Protein AF-A0A2D7PET5-F1 (afdb_monomer_lite)

Secondary structure (DSSP, 8-state):
-PPEEE--SSEEEEE-TTS-EEEEEETT-EEEEEEE-SSEEEEEESSS--EEEEEGGG---------S----S--PPPPPP-

Structure (mmCIF, N/CA/C/O backbone):
data_AF-A0A2D7PET5-F1
#
_entry.id   AF-A0A2D7PET5-F1
#
loop_
_atom_site.group_PDB
_atom_site.id
_atom_site.type_symbol
_atom_site.label_atom_id
_atom_site.label_alt_id
_atom_site.label_comp_id
_atom_site.label_asym_id
_atom_site.label_entity_id
_atom_site.label_seq_id
_atom_site.pdbx_PDB_ins_code
_atom_site.Cartn_x
_atom_site.Cartn_y
_atom_site.Cartn_z
_atom_site.occupancy
_atom_site.B_iso_or_equiv
_atom_site.auth_seq_id
_atom_site.auth_comp_id
_atom_site.auth_asym_id
_atom_site.auth_atom_id
_atom_site.pdbx_PDB_model_num
ATOM 1 N N . MET A 1 1 ? 6.746 12.945 -15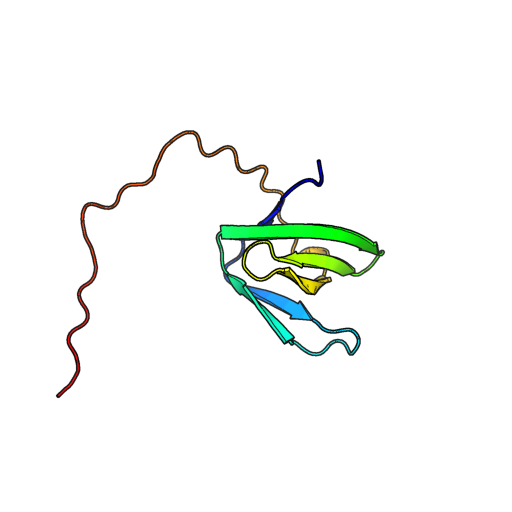.366 1.00 47.34 1 MET A N 1
ATOM 2 C CA . MET A 1 1 ? 5.851 11.791 -15.106 1.00 47.34 1 MET A CA 1
ATOM 3 C C . MET A 1 1 ? 5.920 11.434 -13.628 1.00 47.34 1 MET A C 1
ATOM 5 O O . MET A 1 1 ? 7.020 11.248 -13.126 1.00 47.34 1 MET A O 1
ATOM 9 N N . SER A 1 2 ? 4.786 11.381 -12.922 1.00 61.06 2 SER A N 1
ATOM 10 C CA . SER A 1 2 ? 4.762 10.894 -11.532 1.00 61.06 2 SER A CA 1
ATOM 11 C C . SER A 1 2 ? 5.179 9.421 -11.505 1.00 61.06 2 SER A C 1
ATOM 13 O O . SER A 1 2 ? 4.687 8.626 -12.309 1.00 61.06 2 SER A O 1
ATOM 15 N N . SER A 1 3 ? 6.108 9.059 -10.622 1.00 73.50 3 SER A N 1
ATOM 16 C CA . SER A 1 3 ? 6.542 7.676 -10.453 1.00 73.50 3 SER A CA 1
ATOM 17 C C . SER A 1 3 ? 5.391 6.830 -9.903 1.00 73.50 3 SER A C 1
ATOM 19 O O . SER A 1 3 ? 4.850 7.108 -8.831 1.00 73.50 3 SER A O 1
ATOM 21 N N . LYS A 1 4 ? 5.012 5.786 -10.647 1.00 83.44 4 LYS A N 1
ATOM 22 C CA . LYS A 1 4 ? 4.066 4.765 -10.186 1.00 83.44 4 LYS A CA 1
ATOM 23 C C . LYS A 1 4 ? 4.805 3.748 -9.316 1.00 83.44 4 LYS A C 1
ATOM 25 O O . LYS A 1 4 ? 5.906 3.319 -9.655 1.00 83.44 4 LYS A O 1
ATOM 30 N N . TYR A 1 5 ? 4.190 3.374 -8.205 1.00 86.19 5 TYR A N 1
ATOM 31 C CA . TYR A 1 5 ? 4.678 2.384 -7.252 1.00 86.19 5 TYR A CA 1
ATOM 32 C C . TYR A 1 5 ? 3.717 1.206 -7.216 1.00 86.19 5 TYR A C 1
ATOM 34 O O . TYR A 1 5 ? 2.521 1.387 -7.422 1.00 86.19 5 TYR A O 1
ATOM 42 N N . THR A 1 6 ? 4.234 0.019 -6.916 1.00 85.88 6 THR A N 1
ATOM 43 C CA . THR A 1 6 ? 3.431 -1.203 -6.801 1.00 85.88 6 THR A CA 1
ATOM 44 C C . THR A 1 6 ? 3.493 -1.709 -5.373 1.00 85.88 6 THR A C 1
ATOM 46 O O . THR A 1 6 ? 4.561 -1.727 -4.755 1.00 85.88 6 THR A O 1
ATOM 49 N N . HIS A 1 7 ? 2.349 -2.116 -4.837 1.00 85.81 7 HIS A N 1
ATOM 50 C CA . HIS A 1 7 ? 2.274 -2.747 -3.539 1.00 85.81 7 HIS A CA 1
ATOM 51 C C . HIS A 1 7 ? 2.756 -4.209 -3.597 1.00 85.81 7 HIS A C 1
ATOM 53 O O . HIS A 1 7 ? 2.293 -4.977 -4.431 1.00 85.81 7 HIS A O 1
ATOM 59 N N . ASN A 1 8 ? 3.666 -4.606 -2.700 1.00 8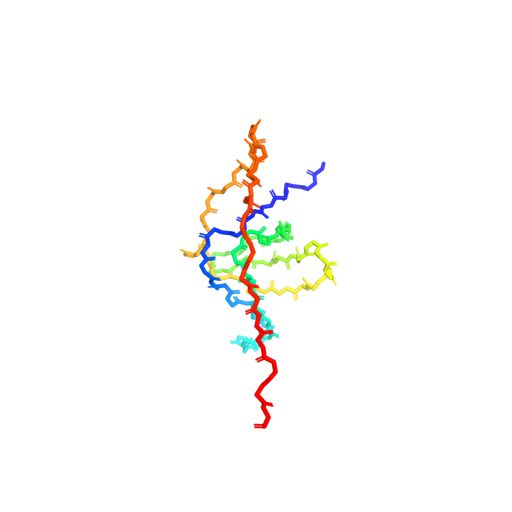2.62 8 ASN A N 1
ATOM 60 C CA . ASN A 1 8 ? 4.268 -5.952 -2.671 1.00 82.62 8 ASN A CA 1
ATOM 61 C C . ASN A 1 8 ? 3.924 -6.752 -1.396 1.00 82.62 8 ASN A C 1
ATOM 63 O O . ASN A 1 8 ? 4.521 -7.787 -1.126 1.00 82.62 8 ASN A O 1
ATOM 67 N N . SER A 1 9 ? 3.001 -6.269 -0.558 1.00 83.62 9 SER A N 1
ATOM 68 C CA . SER A 1 9 ? 2.526 -7.031 0.605 1.00 83.62 9 SER A CA 1
ATOM 69 C C . SER A 1 9 ? 1.133 -7.597 0.333 1.00 83.62 9 SER A C 1
ATOM 71 O O . SER A 1 9 ? 0.488 -7.222 -0.641 1.00 83.62 9 SER A O 1
ATOM 73 N N . LYS A 1 10 ? 0.667 -8.519 1.180 1.00 86.44 10 LYS A N 1
ATOM 74 C CA . LYS A 1 10 ? -0.644 -9.151 0.995 1.00 86.44 10 LYS A CA 1
ATOM 75 C C . LYS A 1 10 ? -1.783 -8.126 1.059 1.00 86.44 10 LYS A C 1
ATOM 77 O O . LYS A 1 10 ? -2.674 -8.163 0.219 1.00 86.44 10 LYS A O 1
ATOM 82 N N . ILE A 1 11 ? -1.741 -7.244 2.065 1.00 89.88 11 ILE A N 1
ATOM 83 C CA . ILE A 1 11 ? -2.743 -6.202 2.326 1.00 89.88 11 ILE A CA 1
ATOM 84 C C . ILE A 1 11 ? -2.057 -4.960 2.910 1.00 89.88 11 ILE A C 1
ATOM 86 O O . ILE A 1 11 ? -1.324 -5.035 3.907 1.00 89.88 11 ILE A O 1
ATOM 90 N N . LEU A 1 12 ? -2.368 -3.790 2.356 1.00 90.69 12 LEU A N 1
ATOM 91 C CA . LEU A 1 12 ? -1.957 -2.491 2.877 1.00 90.69 12 LEU A CA 1
ATOM 92 C C . LEU A 1 12 ? -3.157 -1.595 3.149 1.00 90.69 12 LEU A C 1
ATOM 94 O O . LEU A 1 12 ? -3.812 -1.111 2.239 1.00 90.69 12 LEU A O 1
ATOM 98 N N . ASN A 1 13 ? -3.386 -1.301 4.425 1.00 93.31 13 ASN A N 1
ATOM 99 C CA . ASN A 1 13 ? -4.433 -0.372 4.830 1.00 93.31 13 ASN A CA 1
ATOM 100 C C . ASN A 1 13 ? -4.122 1.050 4.354 1.00 93.31 13 ASN A C 1
ATOM 102 O O . ASN A 1 13 ? -3.061 1.603 4.674 1.00 93.31 13 ASN A O 1
ATOM 106 N N . LEU A 1 14 ? -5.098 1.638 3.670 1.00 94.25 14 LEU A N 1
ATOM 107 C CA . LEU A 1 14 ? -5.209 3.069 3.462 1.00 94.25 14 LEU A CA 1
ATOM 108 C C . LEU A 1 14 ? -6.028 3.666 4.590 1.00 94.25 14 LEU A C 1
ATOM 110 O O . LEU A 1 14 ? -7.064 3.140 5.001 1.00 94.25 14 LEU A O 1
ATOM 114 N N . TYR A 1 15 ? -5.551 4.802 5.061 1.00 95.06 15 TYR A N 1
ATOM 115 C CA . TYR A 1 15 ? -6.185 5.527 6.135 1.00 95.06 15 TYR A CA 1
ATOM 116 C C . TYR A 1 15 ? -6.697 6.879 5.660 1.00 95.06 15 TYR A C 1
ATOM 118 O O . TYR A 1 15 ? -6.081 7.514 4.800 1.00 95.06 15 TYR A O 1
ATOM 126 N N . ASP A 1 16 ? -7.774 7.341 6.280 1.00 94.75 16 ASP A N 1
ATOM 127 C CA . ASP A 1 16 ? -8.277 8.699 6.115 1.00 94.75 16 ASP A CA 1
ATOM 128 C C . ASP A 1 16 ? -7.468 9.718 6.948 1.00 94.75 16 ASP A C 1
ATOM 130 O O . ASP A 1 16 ? -6.474 9.397 7.619 1.00 94.75 16 ASP A O 1
ATOM 134 N N . LYS A 1 17 ? -7.911 10.981 6.912 1.00 91.06 17 LYS A N 1
ATOM 135 C CA . LYS A 1 17 ? -7.339 12.071 7.718 1.00 91.06 17 LYS A CA 1
ATOM 136 C C . LYS A 1 17 ? -7.460 11.816 9.230 1.00 91.06 17 LYS A C 1
ATOM 138 O O . LYS A 1 17 ? -6.601 12.272 9.976 1.00 91.06 17 LYS A O 1
ATOM 143 N N . ASN A 1 18 ? -8.461 11.044 9.659 1.00 93.25 18 ASN A N 1
ATOM 144 C CA . ASN A 1 18 ? -8.763 10.728 11.057 1.00 93.25 18 ASN A CA 1
ATOM 145 C C . ASN A 1 18 ? -8.070 9.447 11.555 1.00 93.25 18 ASN A C 1
ATOM 147 O O . ASN A 1 18 ? -8.427 8.927 12.610 1.00 93.25 18 ASN A O 1
ATOM 151 N N . ASN A 1 19 ? -7.092 8.911 10.813 1.00 89.94 19 ASN A N 1
ATOM 152 C CA . ASN A 1 19 ? -6.406 7.647 11.117 1.00 89.94 19 ASN A CA 1
ATOM 153 C C . ASN A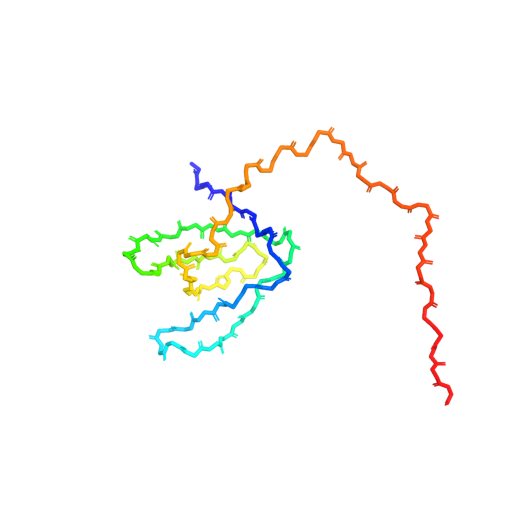 1 19 ? -7.296 6.393 11.123 1.00 89.94 19 ASN A C 1
ATOM 155 O O . ASN A 1 19 ? -6.841 5.341 11.577 1.00 89.94 19 ASN A O 1
ATOM 159 N N . LYS A 1 20 ? -8.508 6.450 10.574 1.00 96.06 20 LYS A N 1
ATOM 160 C CA . LYS A 1 20 ? -9.374 5.281 10.409 1.00 96.06 20 LYS A CA 1
ATOM 161 C C . LYS A 1 20 ? -9.031 4.567 9.110 1.00 96.06 20 LYS A C 1
ATOM 163 O O . LYS A 1 20 ? -8.635 5.198 8.132 1.00 96.06 20 LYS A O 1
ATOM 168 N N . VAL A 1 21 ? -9.125 3.239 9.113 1.00 95.38 21 VAL A N 1
ATOM 169 C CA . VAL A 1 21 ? -8.957 2.445 7.889 1.00 95.38 21 VAL A CA 1
ATOM 170 C C . VAL A 1 21 ? -10.150 2.736 6.990 1.00 95.38 21 VAL A C 1
ATOM 172 O O . VAL A 1 21 ? -11.285 2.535 7.409 1.00 95.38 21 VAL A O 1
ATOM 175 N N . ALA A 1 22 ? -9.882 3.229 5.786 1.00 94.56 22 ALA A N 1
ATOM 176 C CA . ALA A 1 22 ? -10.916 3.625 4.835 1.00 94.56 22 ALA A CA 1
ATOM 177 C C . ALA A 1 22 ? -10.915 2.753 3.574 1.00 94.56 22 ALA A C 1
ATOM 179 O O . ALA A 1 22 ? -11.955 2.563 2.957 1.00 94.56 22 ALA A O 1
ATOM 180 N N . SER A 1 23 ? -9.756 2.202 3.207 1.00 94.12 23 SER A N 1
ATOM 181 C CA . SER A 1 23 ? -9.614 1.271 2.087 1.00 94.12 23 SER A CA 1
ATOM 182 C C . SER A 1 23 ? -8.399 0.360 2.306 1.00 94.12 23 SER A C 1
ATOM 184 O O . SER A 1 23 ? -7.656 0.510 3.285 1.00 94.12 23 SER A O 1
ATOM 186 N N . GLN A 1 24 ? -8.191 -0.604 1.417 1.00 92.81 24 GLN A N 1
ATOM 187 C CA . GLN A 1 24 ? -7.070 -1.536 1.444 1.00 92.81 24 GLN A CA 1
ATOM 188 C C . GLN A 1 24 ? -6.531 -1.745 0.032 1.00 92.81 24 GLN A C 1
ATOM 190 O O . GLN A 1 24 ? -7.304 -1.948 -0.893 1.00 92.81 24 GLN A O 1
ATOM 195 N N . LEU A 1 25 ? -5.205 -1.727 -0.101 1.00 91.75 25 LEU A N 1
ATOM 196 C CA . LEU A 1 25 ? -4.504 -2.162 -1.301 1.00 91.75 25 LEU A CA 1
ATOM 197 C C . LEU A 1 25 ? -4.173 -3.654 -1.202 1.00 91.75 25 LEU A C 1
ATOM 199 O O . LEU A 1 25 ? -3.622 -4.101 -0.188 1.00 91.75 25 LEU A O 1
ATOM 203 N N . LEU A 1 26 ? -4.447 -4.396 -2.265 1.00 91.50 26 LEU A N 1
ATOM 204 C CA . LEU A 1 26 ? -4.031 -5.778 -2.462 1.00 91.50 26 LEU A CA 1
ATOM 205 C C . LEU A 1 26 ? -2.645 -5.857 -3.112 1.00 91.50 26 LEU A C 1
ATOM 207 O O . LEU A 1 26 ? -2.114 -4.890 -3.668 1.00 91.50 26 LEU A O 1
ATOM 211 N N . TYR A 1 27 ? -2.037 -7.038 -3.027 1.00 87.62 27 TYR A N 1
ATOM 212 C CA . TYR A 1 27 ? -0.778 -7.335 -3.703 1.00 87.62 27 TYR A CA 1
ATOM 213 C C . TYR A 1 27 ? -0.858 -7.023 -5.206 1.00 87.62 27 TYR A C 1
ATOM 215 O O . TYR A 1 27 ? -1.775 -7.475 -5.888 1.00 87.62 27 TYR A O 1
ATOM 223 N N . GLY A 1 28 ? 0.131 -6.298 -5.730 1.00 85.06 28 GLY A N 1
ATOM 224 C CA . GLY A 1 28 ? 0.233 -5.955 -7.149 1.00 85.06 28 GLY A CA 1
ATOM 225 C C . GLY A 1 28 ? -0.503 -4.677 -7.557 1.00 85.06 28 GLY A C 1
ATOM 226 O O . GLY A 1 28 ? -0.267 -4.175 -8.655 1.00 85.06 28 GLY A O 1
ATOM 227 N N . GLU A 1 29 ? -1.337 -4.099 -6.690 1.00 90.56 29 GLU A N 1
ATOM 228 C CA . GLU A 1 29 ? -2.002 -2.834 -6.999 1.00 90.56 29 GLU A CA 1
ATOM 229 C C . GLU A 1 29 ? -1.013 -1.668 -7.035 1.00 90.56 29 GLU A C 1
ATOM 231 O O . GLU A 1 29 ? -0.029 -1.625 -6.285 1.00 90.56 29 GLU A O 1
ATOM 236 N N . THR A 1 30 ? -1.277 -0.700 -7.917 1.00 90.31 30 THR A N 1
ATOM 237 C CA . THR A 1 30 ? -0.362 0.422 -8.146 1.00 90.31 30 THR A CA 1
ATOM 238 C C . THR A 1 30 ? -0.926 1.750 -7.651 1.00 90.31 30 THR A C 1
ATOM 240 O O . THR A 1 30 ? -2.133 2.001 -7.694 1.00 90.31 30 THR A O 1
ATOM 243 N N . PHE A 1 31 ? -0.045 2.623 -7.171 1.00 91.19 31 PHE A N 1
ATOM 244 C CA . PHE A 1 31 ? -0.379 3.937 -6.625 1.00 91.19 31 PHE A CA 1
ATOM 245 C C . PHE A 1 31 ? 0.715 4.960 -6.953 1.00 91.19 31 PHE A C 1
ATOM 247 O O . PHE A 1 31 ? 1.867 4.610 -7.209 1.00 91.19 31 PHE A O 1
ATOM 254 N N . SER A 1 32 ? 0.370 6.242 -6.933 1.00 91.19 32 SER A N 1
ATOM 255 C CA . SER A 1 32 ? 1.322 7.352 -6.985 1.00 91.19 32 SER A CA 1
ATOM 256 C C . SER A 1 32 ? 1.456 7.996 -5.607 1.00 91.19 32 SER A C 1
ATOM 258 O O . SER A 1 32 ? 0.535 7.968 -4.790 1.00 91.19 32 SER A O 1
ATOM 260 N N . ILE A 1 33 ? 2.626 8.565 -5.320 1.00 90.94 33 ILE A N 1
ATOM 261 C CA . ILE A 1 33 ? 2.849 9.337 -4.093 1.00 90.94 33 ILE A CA 1
ATOM 262 C C . ILE A 1 33 ? 2.586 10.808 -4.411 1.00 90.94 33 ILE A C 1
ATOM 264 O O . ILE A 1 33 ? 3.261 11.378 -5.265 1.00 90.94 33 ILE A O 1
ATOM 268 N N . ILE A 1 34 ? 1.632 11.415 -3.706 1.00 92.38 34 ILE A N 1
ATOM 269 C CA . ILE A 1 34 ? 1.334 12.849 -3.796 1.00 92.38 34 ILE A CA 1
ATOM 270 C C . ILE A 1 34 ? 2.288 13.638 -2.895 1.00 92.38 34 ILE A C 1
ATOM 272 O O . ILE A 1 34 ? 2.853 14.641 -3.313 1.00 92.38 34 ILE A O 1
ATOM 276 N N . ASN A 1 35 ? 2.458 13.204 -1.642 1.00 90.44 35 ASN A N 1
ATOM 277 C CA . ASN A 1 35 ? 3.301 13.895 -0.663 1.00 90.44 35 ASN A CA 1
ATOM 278 C C . ASN A 1 35 ? 3.920 12.902 0.332 1.00 90.44 35 ASN A C 1
ATOM 280 O O . ASN A 1 35 ? 3.284 11.924 0.732 1.00 90.44 35 ASN A O 1
ATOM 284 N N . LYS A 1 36 ? 5.150 13.177 0.768 1.00 88.94 36 LYS A N 1
ATOM 285 C CA . LYS A 1 36 ? 5.886 12.401 1.765 1.00 88.94 36 LYS A CA 1
ATOM 286 C C . LYS A 1 36 ? 5.983 13.205 3.062 1.00 88.94 36 LYS A C 1
ATOM 288 O O . LYS A 1 36 ? 6.650 14.229 3.102 1.00 88.94 36 LYS A O 1
ATOM 293 N N . LYS A 1 37 ? 5.350 12.726 4.135 1.00 88.00 37 LYS A N 1
ATOM 294 C CA . LYS A 1 37 ? 5.587 13.216 5.504 1.00 88.00 37 LYS A CA 1
ATOM 295 C C . LYS A 1 37 ? 6.389 12.183 6.291 1.00 88.00 37 LYS A C 1
ATOM 297 O O . LYS A 1 37 ? 6.449 11.030 5.881 1.00 88.00 37 LYS A O 1
ATOM 302 N N . VAL A 1 38 ? 6.958 12.584 7.430 1.00 82.38 38 VAL A N 1
ATOM 303 C CA . VAL A 1 38 ? 7.879 11.778 8.264 1.00 82.38 38 VAL A CA 1
ATOM 304 C C . VAL A 1 38 ? 7.279 10.459 8.766 1.00 82.38 38 VAL A C 1
ATOM 306 O O . VAL A 1 38 ? 8.005 9.493 8.962 1.00 82.38 38 VAL A O 1
ATOM 309 N N . SER A 1 39 ? 5.959 10.373 8.948 1.00 86.12 39 SER A N 1
ATOM 310 C CA . SER A 1 39 ? 5.294 9.161 9.457 1.00 86.12 39 SER A CA 1
ATOM 311 C C . SER A 1 39 ? 4.420 8.448 8.423 1.00 86.12 39 SER A C 1
ATOM 313 O O . SER A 1 39 ? 4.181 7.237 8.522 1.00 86.12 39 SER A O 1
ATOM 315 N N . ARG A 1 40 ? 3.913 9.187 7.429 1.00 90.19 40 ARG A N 1
ATOM 316 C CA . ARG A 1 40 ? 2.907 8.708 6.477 1.00 90.19 40 ARG A CA 1
ATOM 317 C C . ARG A 1 40 ? 3.071 9.363 5.120 1.00 90.19 40 ARG A C 1
ATOM 319 O O . ARG A 1 40 ? 3.366 10.554 5.035 1.00 90.19 40 ARG A O 1
ATOM 326 N N . TYR A 1 41 ? 2.817 8.608 4.063 1.00 91.75 41 TYR A N 1
ATOM 327 C CA . TYR A 1 41 ? 2.765 9.147 2.709 1.00 91.75 41 TYR A CA 1
ATOM 328 C C . TYR A 1 41 ? 1.319 9.308 2.278 1.00 91.75 41 TYR A C 1
ATOM 330 O O . TYR A 1 41 ? 0.498 8.423 2.510 1.00 91.75 41 TYR A O 1
ATOM 338 N N . HIS A 1 42 ? 1.030 10.448 1.663 1.00 93.50 42 HIS A N 1
ATOM 339 C CA . HIS A 1 42 ? -0.217 10.685 0.963 1.00 93.50 42 HIS A CA 1
ATOM 340 C C . HIS A 1 42 ? -0.092 10.073 -0.429 1.00 93.50 42 HIS A C 1
ATOM 342 O O . HIS A 1 42 ? 0.807 10.448 -1.188 1.00 93.50 42 HIS A O 1
ATOM 348 N N . ILE A 1 43 ? -0.958 9.116 -0.736 1.00 93.00 43 ILE A N 1
ATOM 349 C CA . ILE A 1 43 ? -0.945 8.375 -1.992 1.00 93.00 43 ILE A CA 1
ATOM 350 C C . ILE A 1 43 ? -2.275 8.511 -2.717 1.00 93.00 43 ILE A C 1
ATOM 352 O O . ILE A 1 43 ? -3.303 8.799 -2.102 1.00 93.00 43 ILE A O 1
ATOM 356 N N . LYS A 1 44 ? -2.233 8.256 -4.020 1.00 94.56 44 LYS A N 1
ATOM 357 C CA . LYS A 1 44 ? -3.406 8.104 -4.869 1.00 94.56 44 LYS A CA 1
ATOM 358 C C . LYS A 1 44 ? -3.340 6.759 -5.573 1.00 94.56 44 LYS A C 1
ATOM 360 O O . LYS A 1 44 ? -2.338 6.460 -6.224 1.00 94.56 44 LYS A O 1
ATOM 365 N N . THR A 1 45 ? -4.362 5.935 -5.419 1.00 93.88 45 THR A N 1
ATOM 366 C CA . THR A 1 45 ? -4.479 4.664 -6.140 1.00 93.88 45 THR A CA 1
ATOM 367 C C . THR A 1 45 ? -4.657 4.928 -7.636 1.00 93.88 45 THR A C 1
ATOM 369 O O . THR A 1 45 ? -5.169 5.966 -8.052 1.00 93.88 45 THR A O 1
ATOM 372 N N . THR A 1 46 ? -4.181 4.008 -8.471 1.00 91.62 46 THR A N 1
ATOM 373 C CA . THR A 1 46 ? -4.269 4.158 -9.936 1.00 91.62 46 THR A CA 1
ATOM 374 C C . THR A 1 46 ? -5.577 3.650 -10.526 1.00 91.62 46 THR A C 1
ATOM 376 O O . THR A 1 46 ? -5.973 4.136 -11.579 1.00 91.62 46 THR A O 1
ATOM 379 N N . TYR A 1 47 ? -6.216 2.679 -9.872 1.00 91.12 47 TYR A N 1
ATOM 380 C CA . TYR A 1 47 ? -7.410 2.005 -10.378 1.00 91.12 47 TYR A CA 1
ATOM 381 C C . TYR A 1 47 ? -8.652 2.902 -10.299 1.00 91.12 47 TYR A C 1
ATOM 383 O O . TYR A 1 47 ? -9.329 3.120 -11.297 1.00 91.12 47 TYR A O 1
ATOM 391 N N . ASP A 1 48 ? -8.907 3.471 -9.123 1.00 91.75 48 ASP A N 1
ATOM 392 C CA . ASP A 1 48 ? -10.111 4.241 -8.791 1.00 91.75 48 ASP A CA 1
ATOM 393 C C . ASP A 1 48 ? -9.807 5.685 -8.363 1.00 91.75 48 ASP A C 1
ATOM 395 O O . ASP A 1 48 ? -10.704 6.421 -7.959 1.00 91.75 48 ASP A O 1
ATOM 399 N N . ASN A 1 49 ? -8.547 6.125 -8.461 1.00 93.44 49 ASN A N 1
ATOM 400 C CA . ASN A 1 49 ? -8.116 7.474 -8.084 1.00 93.44 49 ASN A CA 1
ATOM 401 C C . ASN A 1 49 ? -8.380 7.854 -6.611 1.00 93.44 49 ASN A C 1
ATOM 403 O O . ASN A 1 49 ? -8.330 9.042 -6.274 1.00 93.44 49 ASN A O 1
ATOM 407 N N . TYR A 1 50 ? -8.601 6.879 -5.728 1.00 94.88 50 TYR A N 1
ATOM 408 C CA . TYR A 1 50 ? -8.793 7.098 -4.300 1.00 94.88 50 TYR A CA 1
ATOM 409 C C . TYR A 1 50 ? -7.542 7.691 -3.637 1.00 94.88 50 TYR A C 1
ATOM 411 O O . TYR A 1 50 ? -6.417 7.228 -3.843 1.00 94.88 50 TYR A O 1
ATOM 419 N N . SER A 1 51 ? -7.728 8.715 -2.801 1.00 94.56 51 SER A N 1
ATOM 420 C CA . SER A 1 51 ? -6.647 9.378 -2.064 1.00 94.56 51 SER A CA 1
ATOM 421 C C . SER A 1 51 ? -6.662 9.009 -0.583 1.00 94.56 51 SER A C 1
ATOM 423 O O . SER A 1 51 ? -7.675 9.191 0.091 1.00 94.56 51 SER A O 1
ATOM 425 N N . GLY A 1 52 ? -5.523 8.574 -0.047 1.00 94.19 52 GLY A N 1
ATOM 426 C CA . GLY A 1 52 ? -5.407 8.197 1.360 1.00 94.19 52 GLY A CA 1
ATOM 427 C C . GLY A 1 52 ? -3.968 8.167 1.859 1.00 94.19 52 GLY A C 1
ATOM 428 O O . GLY A 1 52 ? -3.022 8.483 1.137 1.00 94.19 52 GLY A O 1
ATOM 429 N N . PHE A 1 53 ? -3.791 7.795 3.124 1.00 94.31 53 PHE A N 1
ATOM 430 C CA . PHE A 1 53 ? -2.484 7.767 3.774 1.00 94.31 53 PHE A CA 1
ATOM 431 C C . PHE A 1 53 ? -2.005 6.343 4.028 1.00 94.31 53 PHE A C 1
ATOM 433 O O . PHE A 1 53 ? -2.758 5.510 4.528 1.00 94.31 53 PHE A O 1
ATOM 440 N N . ILE A 1 54 ? -0.720 6.090 3.785 1.00 92.25 54 ILE A N 1
ATOM 441 C CA . ILE A 1 54 ? -0.038 4.836 4.133 1.00 92.25 54 ILE A CA 1
ATOM 442 C C . ILE A 1 54 ? 1.085 5.102 5.136 1.00 92.25 54 ILE A C 1
ATOM 444 O O . ILE A 1 54 ? 1.705 6.163 5.121 1.00 92.25 54 ILE A O 1
ATOM 448 N N . LYS A 1 55 ? 1.365 4.145 6.026 1.00 88.69 55 LYS A N 1
ATOM 449 C CA . LYS A 1 55 ? 2.494 4.233 6.972 1.00 88.69 55 LYS A CA 1
ATOM 450 C C . LYS A 1 55 ? 3.800 3.846 6.263 1.00 88.69 55 LYS A C 1
ATOM 452 O O . LYS A 1 55 ? 3.839 2.826 5.580 1.00 88.69 55 LYS A O 1
ATOM 457 N N . ILE A 1 56 ? 4.872 4.617 6.470 1.00 77.94 56 ILE A N 1
ATOM 458 C CA . ILE A 1 56 ? 6.143 4.489 5.717 1.00 77.94 56 ILE A CA 1
ATOM 459 C C . ILE A 1 56 ? 6.781 3.107 5.833 1.00 77.94 56 ILE A C 1
ATOM 461 O O . ILE A 1 56 ? 7.304 2.594 4.847 1.00 77.94 56 ILE A O 1
ATOM 465 N N . LYS A 1 57 ? 6.684 2.473 7.009 1.00 69.12 57 LYS A N 1
ATOM 466 C CA . LYS A 1 57 ? 7.286 1.156 7.281 1.00 69.12 57 LYS A CA 1
ATOM 467 C C . LYS A 1 57 ? 6.836 0.050 6.307 1.00 69.12 57 LYS A C 1
ATOM 469 O O . LYS A 1 57 ? 7.469 -0.994 6.265 1.00 69.12 57 LYS A O 1
ATOM 474 N N . LYS A 1 58 ? 5.753 0.254 5.541 1.00 62.41 58 LYS A N 1
ATOM 475 C CA . LYS A 1 58 ? 5.194 -0.729 4.596 1.00 62.41 58 LYS A CA 1
ATOM 476 C C . LYS A 1 58 ? 5.592 -0.513 3.129 1.00 62.41 58 LYS A C 1
ATOM 478 O O . LYS A 1 58 ? 5.106 -1.238 2.262 1.00 62.41 58 LYS A O 1
ATOM 483 N N . ILE A 1 59 ? 6.433 0.474 2.823 1.00 63.44 59 ILE A N 1
ATOM 484 C CA . ILE A 1 59 ? 6.816 0.759 1.436 1.00 63.44 59 ILE A CA 1
ATOM 485 C C . ILE A 1 59 ? 7.986 -0.136 1.050 1.00 63.44 59 ILE A C 1
ATOM 487 O O . ILE A 1 59 ? 9.149 0.186 1.275 1.00 63.44 59 ILE A O 1
ATOM 491 N N . LEU A 1 60 ? 7.656 -1.271 0.444 1.00 55.31 60 LEU A N 1
ATOM 492 C CA . LEU A 1 60 ? 8.619 -2.076 -0.290 1.00 55.31 60 LEU A CA 1
ATOM 493 C C . LEU A 1 60 ? 8.810 -1.454 -1.678 1.00 55.31 60 LEU A C 1
ATOM 495 O O . LEU A 1 60 ? 7.851 -1.227 -2.416 1.00 55.31 60 LEU A O 1
ATOM 499 N N . LYS A 1 61 ? 10.067 -1.137 -2.001 1.00 57.84 61 LYS A N 1
ATOM 500 C CA . LYS A 1 61 ? 10.517 -0.724 -3.333 1.00 57.84 61 LYS A CA 1
ATOM 501 C C . LYS A 1 61 ? 10.186 -1.834 -4.331 1.00 57.84 61 LYS A C 1
ATOM 503 O O . LYS A 1 61 ? 10.852 -2.860 -4.324 1.00 57.84 61 LYS A O 1
ATOM 508 N N . CYS A 1 62 ? 9.252 -1.591 -5.238 1.00 52.59 62 CYS A N 1
ATOM 509 C CA . CYS A 1 62 ? 9.165 -2.365 -6.470 1.00 52.59 62 CYS A CA 1
ATOM 510 C C . CYS A 1 62 ? 9.138 -1.405 -7.657 1.00 52.59 62 CYS A C 1
ATOM 512 O O . CYS A 1 62 ? 8.134 -0.752 -7.943 1.00 52.59 62 CYS A O 1
ATOM 514 N N . ARG A 1 63 ? 10.288 -1.306 -8.333 1.00 55.09 63 ARG A N 1
ATOM 515 C CA . ARG A 1 63 ? 10.370 -0.845 -9.718 1.00 55.09 63 ARG A CA 1
ATOM 516 C C . ARG A 1 63 ? 9.914 -2.040 -10.555 1.00 55.09 63 ARG A C 1
ATOM 518 O O . ARG A 1 63 ? 10.690 -2.965 -10.767 1.00 55.09 63 ARG A O 1
ATOM 525 N N . ASN A 1 64 ? 8.629 -2.083 -10.896 1.00 57.72 64 ASN A N 1
ATOM 526 C CA . ASN A 1 64 ? 8.066 -3.178 -11.680 1.00 57.72 64 ASN A CA 1
ATOM 527 C C . ASN A 1 64 ? 8.602 -3.099 -13.112 1.00 57.72 64 ASN A C 1
ATOM 529 O O . ASN A 1 64 ? 8.077 -2.340 -13.919 1.00 57.72 64 ASN A O 1
ATOM 533 N N . ASN A 1 65 ? 9.610 -3.916 -13.412 1.00 65.06 65 ASN A N 1
ATOM 534 C CA . ASN A 1 65 ? 10.039 -4.218 -14.775 1.00 65.06 65 ASN A CA 1
ATOM 535 C C . ASN A 1 65 ? 9.777 -5.710 -15.053 1.00 65.06 65 ASN A C 1
ATOM 537 O O . ASN A 1 65 ? 10.734 -6.479 -15.150 1.00 65.06 65 ASN A O 1
ATOM 541 N N . PRO A 1 66 ? 8.510 -6.170 -15.088 1.00 68.19 66 PRO A N 1
ATOM 542 C CA . PRO A 1 66 ? 8.227 -7.556 -15.433 1.00 68.19 66 PRO A CA 1
ATOM 543 C C . PRO A 1 66 ? 8.708 -7.808 -16.865 1.00 68.19 66 PRO A C 1
ATOM 545 O O . PRO A 1 66 ? 8.234 -7.178 -17.805 1.00 68.19 66 PRO A O 1
ATOM 548 N N . THR A 1 67 ? 9.683 -8.697 -17.025 1.00 79.19 67 THR A N 1
ATOM 549 C CA . THR A 1 67 ? 10.261 -9.044 -18.333 1.00 79.19 67 THR A CA 1
ATOM 550 C C . THR A 1 67 ? 9.497 -10.163 -19.032 1.00 79.19 67 THR A C 1
ATOM 552 O O . THR A 1 67 ? 9.615 -10.324 -20.239 1.00 79.19 67 THR A O 1
ATOM 555 N N . HIS A 1 68 ? 8.700 -10.925 -18.283 1.00 78.81 68 HIS A N 1
ATOM 556 C CA . HIS A 1 68 ? 7.993 -12.099 -18.776 1.00 78.81 68 HIS A CA 1
ATOM 557 C C . HIS A 1 68 ? 6.551 -12.098 -18.273 1.00 78.81 68 HIS A C 1
ATOM 559 O O . HIS A 1 68 ? 6.275 -11.733 -17.127 1.00 78.81 68 HIS A O 1
ATOM 565 N N . GLN A 1 69 ? 5.632 -12.540 -19.128 1.00 78.88 69 GLN A N 1
ATOM 566 C CA . GLN A 1 69 ? 4.246 -12.772 -18.745 1.00 78.88 69 GLN A CA 1
ATOM 567 C C . GLN A 1 69 ? 4.133 -14.087 -17.966 1.00 78.88 69 GLN A C 1
ATOM 569 O O . GLN A 1 69 ? 4.646 -15.119 -18.395 1.00 78.88 69 GLN A O 1
ATOM 574 N N . ILE A 1 70 ? 3.417 -14.069 -16.841 1.00 75.81 70 ILE A N 1
ATOM 575 C CA . ILE A 1 70 ? 3.072 -15.287 -16.101 1.00 75.81 70 ILE A CA 1
ATOM 576 C C . ILE A 1 70 ? 1.743 -15.812 -16.650 1.00 75.81 70 ILE A C 1
ATOM 578 O O . ILE A 1 70 ? 0.719 -15.138 -16.543 1.00 75.81 70 ILE A O 1
ATOM 582 N N . VAL A 1 71 ? 1.751 -17.016 -17.225 1.00 81.88 71 VAL A N 1
ATOM 583 C CA . VAL A 1 71 ? 0.552 -17.691 -17.748 1.00 81.88 71 VAL A CA 1
ATOM 584 C C . VAL A 1 71 ? 0.302 -18.965 -16.942 1.00 81.88 71 VAL A C 1
ATOM 586 O O . VAL A 1 71 ? 1.153 -19.851 -16.903 1.00 81.88 71 VAL A O 1
ATOM 589 N N . SER A 1 72 ? -0.873 -19.088 -16.316 1.00 80.31 72 SER A N 1
ATOM 590 C CA . SER A 1 72 ? -1.310 -20.340 -15.680 1.00 80.31 72 SER A CA 1
ATOM 591 C C . SER A 1 72 ? -2.255 -21.102 -16.606 1.00 80.31 72 SER A C 1
ATOM 593 O O . SER A 1 72 ? -3.320 -20.600 -16.955 1.00 80.31 72 SER A O 1
ATOM 595 N N . LYS A 1 73 ? -1.902 -22.343 -16.961 1.00 80.44 73 LYS A N 1
ATOM 596 C CA . LYS A 1 73 ? -2.734 -23.231 -17.801 1.00 80.44 73 LYS A CA 1
ATOM 597 C C . LYS A 1 73 ? -3.913 -23.871 -17.049 1.00 80.44 73 LYS A C 1
ATOM 599 O O . LYS A 1 73 ? -4.703 -24.592 -17.650 1.00 80.44 73 LYS A O 1
ATOM 604 N N . LYS A 1 74 ? -4.032 -23.649 -15.735 1.00 82.25 74 LYS A N 1
ATOM 605 C CA . LYS A 1 74 ? -5.059 -24.252 -14.874 1.00 82.25 74 LYS A CA 1
ATOM 606 C C . LYS A 1 74 ? -5.788 -23.169 -14.081 1.00 82.25 74 LYS A C 1
ATOM 608 O O . LYS A 1 74 ? -5.150 -22.321 -13.460 1.00 82.25 74 LYS A O 1
ATOM 613 N N . ALA A 1 75 ? -7.118 -23.239 -14.073 1.00 81.56 75 ALA A N 1
ATOM 614 C CA . ALA A 1 75 ? -7.992 -22.371 -13.286 1.00 81.56 75 ALA A CA 1
ATOM 615 C C . ALA A 1 75 ? -8.773 -23.188 -12.244 1.00 81.56 75 ALA A C 1
ATOM 617 O O . ALA A 1 75 ? -9.207 -24.313 -12.516 1.00 81.56 75 ALA A O 1
ATOM 618 N N . PHE A 1 76 ? -8.968 -22.625 -11.050 1.00 82.81 76 PHE A N 1
ATOM 619 C CA . PHE A 1 76 ? -9.848 -23.206 -10.036 1.00 82.81 76 PHE A CA 1
ATOM 620 C C . PHE A 1 76 ? -11.312 -22.961 -10.427 1.00 82.81 76 PHE A C 1
ATOM 622 O O . PHE A 1 76 ? -11.699 -21.832 -10.716 1.00 82.81 76 PHE A O 1
ATOM 629 N N . ARG A 1 77 ? -12.133 -24.018 -10.443 1.00 83.50 77 ARG A N 1
ATOM 630 C CA . ARG A 1 77 ? -13.578 -23.926 -10.706 1.00 83.50 77 ARG A CA 1
ATOM 631 C C . ARG A 1 77 ? -14.338 -24.041 -9.389 1.00 83.50 77 ARG A C 1
ATOM 633 O O . ARG A 1 77 ? -14.280 -25.089 -8.749 1.00 83.50 77 ARG A O 1
ATOM 640 N N . TYR A 1 78 ? -15.066 -22.996 -9.006 1.00 85.88 78 TYR A N 1
ATOM 641 C CA . TYR A 1 78 ? -15.955 -23.032 -7.845 1.00 85.88 78 TYR A CA 1
ATOM 642 C C . TYR A 1 78 ? -17.343 -23.508 -8.279 1.00 85.88 78 TYR A C 1
ATOM 644 O O . TYR A 1 78 ? -17.933 -22.954 -9.204 1.00 85.88 78 TYR A O 1
ATOM 652 N N . LYS A 1 79 ? -17.869 -24.548 -7.624 1.00 84.69 79 LYS A N 1
ATOM 653 C CA . LYS A 1 79 ? -19.267 -24.963 -7.793 1.00 84.69 79 LYS A CA 1
ATOM 654 C C . LYS A 1 79 ? -20.127 -24.211 -6.782 1.00 84.69 79 LYS A C 1
ATOM 656 O O . LYS A 1 79 ? -19.773 -24.152 -5.605 1.00 84.69 79 LYS A O 1
ATOM 661 N N . LYS A 1 80 ? -21.259 -23.661 -7.231 1.00 83.88 80 LYS A N 1
ATOM 662 C CA . LYS A 1 80 ? -22.276 -23.100 -6.333 1.00 83.88 80 LYS A CA 1
ATOM 663 C C . LYS A 1 80 ? -22.762 -24.219 -5.404 1.00 83.88 80 LYS A C 1
ATOM 665 O O . LYS A 1 80 ? -23.132 -25.288 -5.894 1.00 83.88 80 LYS A O 1
ATOM 670 N N . LYS A 1 81 ? -22.727 -23.996 -4.087 1.00 77.56 81 LYS A N 1
ATOM 671 C CA . LYS A 1 81 ? -23.374 -24.908 -3.132 1.00 77.56 81 LYS A CA 1
ATOM 672 C C . LYS A 1 81 ? -24.884 -24.887 -3.393 1.00 77.56 81 L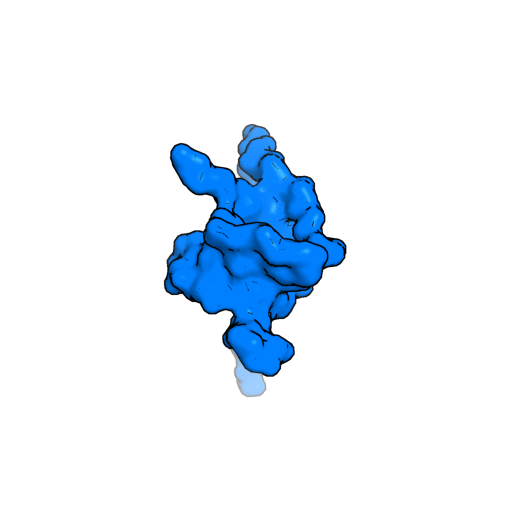YS A C 1
ATOM 674 O O . LYS A 1 81 ? -25.443 -23.803 -3.568 1.00 77.56 81 LYS A O 1
ATOM 679 N N . LYS A 1 82 ? -25.479 -26.078 -3.494 1.00 67.75 82 LYS A N 1
ATOM 680 C CA . LYS A 1 82 ? -26.933 -26.253 -3.434 1.00 67.75 82 LYS A CA 1
ATOM 681 C C . LYS A 1 82 ? -27.416 -25.950 -2.025 1.00 67.75 82 LYS A C 1
ATOM 683 O O . LYS A 1 82 ? -26.643 -26.256 -1.088 1.00 67.75 82 LYS A O 1
#

Sequence (82 aa):
MSSKYTHNSKILNLYDKNNKVASQLLYGETFSIINKKVSRYHIKTTYDNYSGFIKIKKILKCRNNPTHQIVSKKAFRYKKKK

Radius of gyration: 15.84 Å; chains: 1; bounding box: 38×40×30 Å

pLDDT: mean 83.82, std 11.74, range [47.34, 96.06]

Foldseek 3Di:
DFDKFFQADQKFFFAAPVRDGDDIDGHGWIWGFPDDDPFWTWIATPPPRDTGIGGPVRRDDDPDPPPDDDDDPDDDDDDDDD

=== Feature glossary ===
Feature key, reading from the visual/contextual features back to the raw sequence:

Rendered structure images. Six rendered views show the 3D structure from the faces of a cube — i.e. along ±x, ±y, ±z. Rendering representation is drawn randomly per protein from cartoon (secondary-structure ribbons), sticks (backbone bonds), or molecular surface; coloring is either N→C rainbow (blue at the N-terminus through red at the C-terminus) or one color per chain.

Contact-map, Ramachandran, and PAE plots. The contact map is a binary N×N matrix image: pixel (i, j) is dark where Cα_i and Cα_j are within 8 Å and |i−j|>4. Because the |i−j|>4 filter removes local helical contacts, off-diagonal stripes parallel to the main diagonal indicate parallel β-sheets; stripes perpendicular to it indicate antiparallel β-sheets. The Ramachandran plot scatters every residue's (φ, ψ) pair against the sterically allowed regions. The PAE heatmap renders the predicted-aligned-error matrix.

InterPro / GO / CATH / orga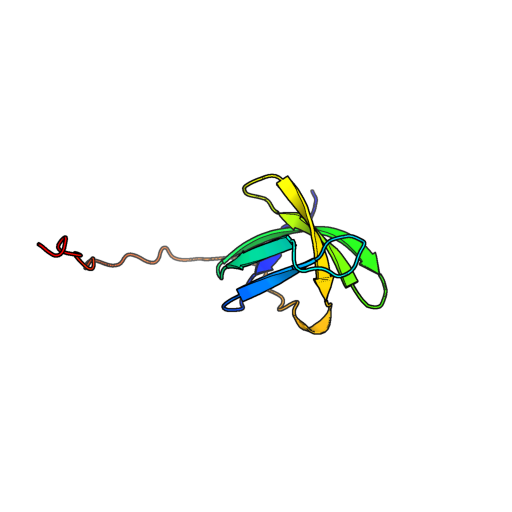nism. Database cross-references. InterPro integrates a dozen domain/family signature databases into unified entries with residue-range hits. GO terms attach function/process/location labels with evidence codes. CATH codes position the fold in a four-level structural taxonomy. Organism is the NCBI-taxonomy species name.

Nearest PDB structures. The Foldseek neighbor list gives the closest experimentally determined structures in the PDB, ranked by structural alignment. TM-score near 1 means near-identical fold; near 0.3 means only rough topology match. This is how one finds what a novel AlphaFold prediction most resembles i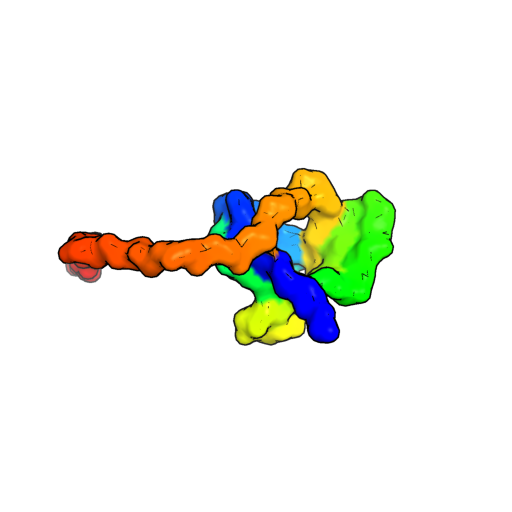n the solved-structure universe.

Predicted aligned error. PAE(i, j) answers: if I align the predicted and true structures on residue i, how far off (in Å) do I expect residue j to be? A block-diagonal PAE matrix with low values on the blocks and high values off-diagonal is the signature of a multi-domain protein with confidently predicted domains but uncertain inter-domain orientation.

Solvent-accessible surface area. Accessible surface area quantifies burial. A residue with SASA near zero is packed into the hydrophobic core; one with SASA >100 Å² sits on the surface. Computed here via the Shrake–Rupley numerical algorithm with a 1.4 Å probe.

B-factor. B-factor (Debye–Waller factor) reflects atomic displacement in the crystal lattice. It is an experimental observable (units Å²), not a prediction; low values mean the atom is pinned down, high values mean it moves or is heterogeneous across the crystal.

pLDDT. For AlphaFold models, the B-factor field carries pLDDT — the model's own estimate of local accuracy on a 0–100 scale. Regions with pLDDT<50 should be treated as essentially unmodeled; they often correspond to intrinsically disordered segments.

Backbone torsions (φ/ψ). φ (phi) and ψ (psi) are the two rotatable backbone dihedrals per residue: φ is the C(i-1)–N–Cα–C torsion, ψ is the N–Cα–C–N(i+1) torsion, both in degrees on (−180°, 180°]. α-helical residues cluster near (−60°, −45°); β-strand residues near (−120°, +130°). A Ramachandran plot is simply a scatter of (φ, ψ) for every residue.

Radius of gyration, Cα contacts, bounding box. Radius of gyration (Rg) is the root-mean-square distance of Cα atoms from their centroid — a single number for overall size and compactness. A globular domain of N residues has Rg ≈ 2.2·N^0.38 Å; an extended or disordered chain has a much larger Rg. The Cα contact count is the number of residue pairs whose Cα atoms are within 8 Å and are more than four positions apart in sequence — a standard proxy for tertiary packing density. The bounding box is the smallest axis-aligned box enclosing all Cα atoms.

Secondary structure (3-state, P-SEA). Three-state secondary structure (P-SEA) collapses the eight DSSP classes into helix (a), strand (b), and coil (c). P-SEA assigns these from Cα geometry alone — distances and angles — without requiring backbone oxygens, so it works on any Cα trace.

Secondary structure (8-state, DSSP). DSSP 8-state secondary structure assigns each residue one of H (α-helix), G (3₁₀-helix), I (π-helix), E (extended β-strand), B (isolated β-bridge), T (hydrogen-bonded turn), S (bend), or '-' (coil). The assignment is computed from backbone hydrogen-bond geometry via the Kabsch–Sander algorithm.

Foldseek 3Di. A 3Di character summarizes, for each residue, the relative orientation of the Cα frame of its nearest spatial neighbor. Because it encodes fold topology rather than chemistry, 3Di alignments detect remote structural similarity that sequence alignment misses.

mmCIF coordinates. The mmCIF block holds the 3D Cartesian coordinates of each backbone atom (N, Cα, C, O) in ångströms. mmCIF is the PDB's canonical archive format — a tagged-loop text representation of the atomic model.

Sequence. Sequence gives the chain of amino acids in standard one-letter code (A=alanine, C=cysteine, …, Y=tyrosine), read N→C. It is the only feature that is directly encoded by the gene; all structural features are derived from the folded form of this sequence.